Protein AF-A0A0N7KWC9-F1 (afdb_monomer_lite)

Secondary structure (DSSP, 8-state):
-EEETTT--EEE-EETTEE--PPTT-EE-SS-EE--STT----HHHHHHHHHTT--SS-TT--STTHHHHHHHHHHHHHTTS---EE--S-EEE--TTT-----HHHHHHHHHHHHHHHHHH-SSHHHHHHHHHHHHHHHHHTT-HHHHHHHHHHHHH-S-TT-

Foldseek 3Di:
DEAEPPPRDQDDFAWQNHHDPDDAFDKDKQTQTADAPVPDDDDVVLVVLCVVVVHDQFDQLADDPLRRVRNSLVVVVSVVPDTDIDGHHDYDHDNDPVVDPDDDPVNVLNVLLNQLLCLQPVAPDPVSSVVSLVVSLVVCVVVVVVVVNVVSVVSNVVNGDPVD

Sequence (164 aa):
MIYEVSDGQRYYPVVDGGVYKGCDGSVISQNNILSIGSGLVIYKSLISKFNKLNLSLFDERFALYGVDFSFFRRIEMVKRKYSIKIQNVSFIEHSLSRVNTHYSIYRYRERLYDAVLTTRFYSKNKTSSFFNLARIMIKELIKFKVRNIFLIVKVYVIGKHPRC

Radius of gyration: 17.07 Å; chains: 1; bounding box: 34×42×41 Å

pLDDT: mean 91.66, std 5.35, range [65.75, 97.69]

Organism: NCBI:txid1497816

Structure (mmCIF, N/CA/C/O backbone):
data_AF-A0A0N7KWC9-F1
#
_entry.id   AF-A0A0N7KWC9-F1
#
loop_
_atom_site.group_PDB
_atom_site.id
_atom_site.type_symbol
_atom_site.label_atom_id
_atom_site.label_alt_id
_atom_site.label_comp_id
_atom_site.label_asym_id
_atom_site.label_entity_id
_atom_site.label_seq_id
_atom_site.pdbx_PDB_ins_code
_atom_site.Cartn_x
_atom_site.Cartn_y
_atom_site.Cartn_z
_atom_site.occupancy
_atom_site.B_iso_or_equiv
_atom_site.auth_seq_id
_atom_site.auth_comp_id
_atom_site.auth_asym_id
_atom_site.auth_atom_id
_atom_site.pdbx_PDB_model_num
ATOM 1 N N . MET A 1 1 ? 5.305 7.636 -14.172 1.00 90.06 1 MET A N 1
ATOM 2 C CA . MET A 1 1 ? 5.400 8.578 -13.019 1.00 90.06 1 MET A CA 1
ATOM 3 C C . MET A 1 1 ? 4.044 9.191 -12.718 1.00 90.06 1 MET A C 1
ATOM 5 O O . MET A 1 1 ? 3.217 9.242 -13.616 1.00 90.06 1 MET A O 1
ATOM 9 N N . ILE A 1 2 ? 3.797 9.633 -11.481 1.00 92.50 2 ILE A N 1
ATOM 10 C CA . ILE A 1 2 ? 2.505 10.230 -11.102 1.00 92.50 2 ILE A CA 1
ATOM 11 C C . ILE A 1 2 ? 2.734 11.534 -10.350 1.00 92.50 2 ILE A C 1
ATOM 13 O O . ILE A 1 2 ? 3.416 11.549 -9.317 1.00 92.50 2 ILE A O 1
ATOM 17 N N . TYR A 1 3 ? 2.145 12.589 -10.899 1.00 92.38 3 TYR A N 1
ATOM 18 C CA . TYR A 1 3 ? 2.187 13.951 -10.394 1.00 92.38 3 TYR A CA 1
ATOM 19 C C . TYR A 1 3 ? 0.824 14.331 -9.824 1.00 92.38 3 TYR A C 1
ATOM 21 O O . TYR A 1 3 ? -0.209 13.967 -10.385 1.00 92.38 3 TYR A O 1
ATOM 29 N N . GLU A 1 4 ? 0.826 15.025 -8.693 1.00 92.06 4 GLU A N 1
ATOM 30 C CA . GLU A 1 4 ? -0.390 15.600 -8.132 1.00 92.06 4 GLU A CA 1
ATOM 31 C C . GLU A 1 4 ? -0.770 16.867 -8.900 1.00 92.06 4 GLU A C 1
ATOM 33 O O . GLU A 1 4 ? 0.068 17.733 -9.141 1.00 92.06 4 GLU A O 1
ATOM 38 N N . VAL A 1 5 ? -2.050 16.991 -9.249 1.00 89.75 5 VAL A N 1
ATOM 39 C CA . VAL A 1 5 ? -2.555 18.138 -10.021 1.00 89.75 5 VAL A CA 1
ATOM 40 C C . VAL A 1 5 ? -2.472 19.435 -9.212 1.00 89.75 5 VAL A C 1
ATOM 42 O O . VAL A 1 5 ? -2.180 20.487 -9.768 1.00 89.75 5 VAL A O 1
ATOM 45 N N . SER A 1 6 ? -2.729 19.384 -7.901 1.00 88.75 6 SER A N 1
ATOM 46 C CA . SER A 1 6 ? -2.824 20.597 -7.079 1.00 88.75 6 SER A CA 1
ATOM 47 C C . SER A 1 6 ? -1.491 21.292 -6.802 1.00 88.75 6 SER A C 1
ATOM 49 O O . SER A 1 6 ? -1.481 22.503 -6.611 1.00 88.75 6 SER A O 1
ATOM 51 N N . ASP A 1 7 ? -0.390 20.542 -6.702 1.00 90.25 7 ASP A N 1
ATOM 52 C CA . ASP A 1 7 ? 0.927 21.083 -6.334 1.00 90.25 7 ASP A CA 1
ATOM 53 C C . ASP A 1 7 ? 2.020 20.816 -7.386 1.00 90.25 7 ASP A C 1
ATOM 55 O O . ASP A 1 7 ? 3.145 21.291 -7.229 1.00 90.25 7 ASP A O 1
ATOM 59 N N . GLY A 1 8 ? 1.711 20.067 -8.452 1.00 89.00 8 GLY A N 1
ATOM 60 C CA . GLY A 1 8 ? 2.657 19.705 -9.507 1.00 89.00 8 GLY A CA 1
ATOM 61 C C . GLY A 1 8 ? 3.798 18.798 -9.038 1.00 89.00 8 GLY A C 1
ATOM 62 O O . GLY A 1 8 ? 4.770 18.605 -9.770 1.00 89.00 8 GLY A O 1
ATOM 63 N N . GLN A 1 9 ? 3.733 18.243 -7.823 1.00 91.81 9 GLN A N 1
ATOM 64 C CA . GLN A 1 9 ? 4.804 17.426 -7.264 1.00 91.81 9 GLN A CA 1
ATOM 65 C C . GLN A 1 9 ? 4.642 15.954 -7.631 1.00 91.81 9 GLN A C 1
ATOM 67 O O . GLN A 1 9 ? 3.543 15.408 -7.731 1.00 91.81 9 GLN A O 1
ATOM 72 N N . ARG A 1 10 ? 5.777 15.268 -7.796 1.00 91.81 10 ARG A N 1
ATOM 73 C CA . ARG A 1 10 ? 5.811 13.819 -8.006 1.00 91.81 10 ARG A CA 1
ATOM 74 C C . ARG A 1 10 ? 5.582 13.103 -6.677 1.00 91.81 10 ARG A C 1
ATOM 76 O O . ARG A 1 10 ? 6.351 13.288 -5.739 1.00 91.81 10 ARG A O 1
ATOM 83 N N . TYR A 1 11 ? 4.606 12.199 -6.638 1.00 93.19 11 TYR A N 1
ATOM 84 C CA . TYR A 1 11 ? 4.347 11.349 -5.467 1.00 93.19 11 TYR A CA 1
ATOM 85 C C . TYR A 1 11 ? 4.683 9.875 -5.706 1.00 93.19 11 TYR A C 1
ATOM 87 O O . TYR A 1 11 ? 4.989 9.163 -4.749 1.00 93.19 11 TYR A O 1
ATOM 95 N N . TYR A 1 12 ? 4.654 9.408 -6.960 1.00 93.50 12 TYR A N 1
ATOM 96 C CA . TYR A 1 12 ? 4.946 8.014 -7.303 1.00 93.50 12 TYR A CA 1
ATOM 97 C C . TYR A 1 12 ? 5.818 7.874 -8.567 1.00 93.50 12 TYR A C 1
ATOM 99 O O . TYR A 1 12 ? 5.765 8.728 -9.462 1.00 93.50 12 TYR A O 1
ATOM 107 N N . PRO A 1 13 ? 6.586 6.772 -8.690 1.00 93.69 13 PRO A N 1
ATOM 108 C CA . PRO A 1 13 ? 6.677 5.662 -7.733 1.00 93.69 13 PRO A CA 1
ATOM 109 C C . PRO A 1 13 ? 7.481 6.020 -6.475 1.00 93.69 13 PRO A C 1
ATOM 111 O O . PRO A 1 13 ? 8.382 6.854 -6.511 1.00 93.69 13 PRO A O 1
ATOM 114 N N . VAL A 1 14 ? 7.148 5.372 -5.361 1.00 94.06 14 VAL A N 1
ATOM 115 C CA . VAL A 1 14 ? 7.943 5.372 -4.130 1.00 94.06 14 VAL A CA 1
ATOM 116 C C . VAL A 1 14 ? 8.837 4.142 -4.161 1.00 94.06 14 VAL A C 1
ATOM 118 O O . VAL A 1 14 ? 8.353 3.029 -4.359 1.00 94.06 14 VAL A O 1
ATOM 121 N N 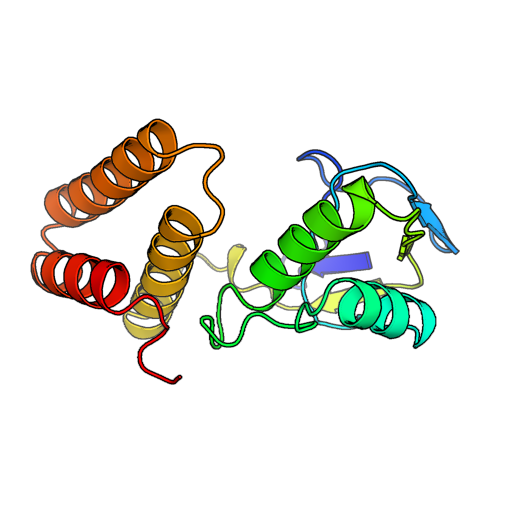. VAL A 1 15 ? 10.133 4.348 -3.969 1.00 93.44 15 VAL A N 1
ATOM 122 C CA . VAL A 1 15 ? 11.170 3.320 -3.995 1.00 93.44 15 VAL A CA 1
ATOM 123 C C . VAL A 1 15 ? 11.904 3.356 -2.659 1.00 93.44 15 VAL A C 1
ATOM 125 O O . VAL A 1 15 ? 12.402 4.404 -2.257 1.00 93.44 15 VAL A O 1
ATOM 128 N N . ASP A 1 16 ? 11.889 2.235 -1.936 1.00 91.12 16 ASP A N 1
ATOM 129 C CA . ASP A 1 16 ? 12.480 2.080 -0.594 1.00 91.12 16 ASP A CA 1
ATOM 130 C C . ASP A 1 16 ? 12.102 3.199 0.399 1.00 91.12 16 ASP A C 1
ATOM 132 O O . ASP A 1 16 ? 12.881 3.618 1.250 1.00 91.12 16 ASP A O 1
ATOM 136 N N . GLY A 1 17 ? 10.857 3.678 0.303 1.00 89.38 17 GLY A N 1
ATOM 137 C CA . GLY A 1 17 ? 10.282 4.679 1.207 1.00 89.38 17 GLY A CA 1
ATOM 138 C C . GLY A 1 17 ? 10.433 6.136 0.759 1.00 89.38 17 GLY A C 1
ATOM 139 O O . GLY A 1 17 ? 9.780 6.996 1.348 1.00 89.38 17 GLY A O 1
ATOM 140 N N . GLY A 1 18 ? 11.207 6.421 -0.294 1.00 93.19 18 GLY A N 1
ATOM 141 C CA . GLY A 1 18 ? 11.353 7.760 -0.878 1.00 93.19 18 GLY A CA 1
ATOM 142 C C . GLY A 1 18 ? 10.719 7.886 -2.265 1.00 93.19 18 GLY A C 1
ATOM 143 O O . GLY A 1 18 ? 10.607 6.904 -2.992 1.00 93.19 18 GLY A O 1
ATOM 144 N N . VAL A 1 19 ? 10.307 9.094 -2.665 1.00 93.06 19 VAL A N 1
ATOM 145 C CA . VAL A 1 19 ? 9.853 9.342 -4.047 1.00 93.06 19 VAL A CA 1
ATOM 146 C C . VAL A 1 19 ? 11.020 9.111 -5.008 1.00 93.06 19 VAL A C 1
ATOM 148 O O . VAL A 1 19 ? 12.107 9.664 -4.831 1.00 93.06 19 VAL A O 1
ATOM 151 N N . TYR A 1 20 ? 10.796 8.296 -6.037 1.00 91.88 20 TYR A N 1
ATOM 152 C CA . TYR A 1 20 ? 11.818 7.946 -7.013 1.00 91.88 20 TYR A CA 1
ATOM 153 C C . TYR A 1 20 ? 12.211 9.142 -7.885 1.00 91.88 20 TYR A C 1
ATOM 155 O O . TYR A 1 20 ? 11.371 9.771 -8.537 1.00 91.88 20 TYR A O 1
ATOM 163 N N . LYS A 1 21 ? 13.517 9.417 -7.937 1.00 89.56 21 LYS A N 1
ATOM 164 C CA . LYS A 1 21 ? 14.107 10.548 -8.670 1.00 89.56 21 LYS A CA 1
ATOM 165 C C . LYS A 1 21 ? 14.667 10.183 -10.050 1.00 89.56 21 LYS A C 1
ATOM 167 O O . LYS A 1 21 ? 15.252 11.040 -10.698 1.00 89.56 21 LYS A O 1
ATOM 172 N N . GLY A 1 22 ? 14.510 8.939 -10.504 1.00 86.44 22 GLY A N 1
ATOM 173 C CA . GLY A 1 22 ? 14.979 8.544 -11.833 1.00 86.44 22 GLY A CA 1
ATOM 174 C C . GLY A 1 22 ? 14.162 9.157 -12.974 1.00 86.44 22 GLY A C 1
ATOM 175 O O . GLY A 1 22 ? 13.090 9.743 -12.764 1.00 86.44 22 GLY A O 1
ATOM 176 N N . CYS A 1 23 ? 14.698 8.993 -14.182 1.00 85.88 23 CYS A N 1
ATOM 177 C CA . CYS A 1 23 ? 14.150 9.524 -15.428 1.00 85.88 23 CYS A CA 1
ATOM 178 C C . CYS A 1 23 ? 13.151 8.565 -16.085 1.00 85.88 23 CYS A C 1
ATOM 180 O O . CYS A 1 23 ? 12.987 7.413 -15.668 1.00 85.88 23 CYS A O 1
ATOM 182 N N . ASP A 1 24 ? 12.496 9.054 -17.132 1.00 88.44 24 ASP A N 1
ATOM 183 C CA . ASP A 1 24 ? 11.668 8.234 -18.005 1.00 88.44 24 ASP A CA 1
ATOM 184 C C . ASP A 1 24 ? 12.469 7.084 -18.648 1.00 88.44 24 ASP A C 1
ATOM 186 O O . ASP A 1 24 ? 13.673 7.197 -18.878 1.00 88.44 24 ASP A O 1
ATOM 190 N N . GLY A 1 25 ? 11.816 5.947 -18.871 1.00 88.94 25 GLY A N 1
ATOM 191 C CA . GLY A 1 25 ? 12.412 4.725 -19.416 1.00 88.94 25 GLY A CA 1
ATOM 192 C C . GLY A 1 25 ? 13.276 3.920 -18.437 1.00 88.94 25 GLY A C 1
ATOM 193 O O . GLY A 1 25 ? 13.678 2.801 -18.768 1.00 88.94 25 GLY A O 1
ATOM 194 N N . SER A 1 26 ? 13.536 4.435 -17.231 1.00 90.69 26 SER A N 1
ATOM 195 C CA . SER A 1 26 ? 14.376 3.769 -16.227 1.00 90.69 26 SER A CA 1
ATOM 196 C C . SER A 1 26 ? 13.800 2.429 -15.759 1.00 90.69 26 SER A C 1
ATOM 198 O O . SER A 1 26 ? 12.589 2.257 -15.589 1.00 90.69 26 SER A O 1
ATOM 200 N N . VAL A 1 27 ? 14.693 1.463 -15.523 1.00 92.06 27 VAL A N 1
ATOM 201 C CA . VAL A 1 27 ? 14.350 0.121 -15.035 1.00 92.06 27 VAL A CA 1
ATOM 202 C C . VAL A 1 27 ? 14.757 -0.020 -13.573 1.00 92.06 27 VAL A C 1
ATOM 204 O O . VAL A 1 27 ? 15.909 0.193 -13.209 1.00 92.06 27 VAL A O 1
ATOM 207 N N . ILE A 1 28 ? 13.815 -0.458 -12.743 1.00 89.12 28 ILE A N 1
ATOM 208 C CA . ILE A 1 28 ? 13.983 -0.701 -11.312 1.00 89.12 28 ILE A CA 1
ATOM 209 C C . ILE A 1 28 ? 13.793 -2.205 -11.077 1.00 89.12 28 ILE A C 1
ATOM 211 O O . ILE A 1 28 ? 12.758 -2.764 -11.446 1.00 89.12 28 ILE A O 1
ATOM 215 N N . SER A 1 29 ? 14.793 -2.894 -10.517 1.00 79.25 29 SER A N 1
ATOM 216 C CA . SER A 1 29 ? 14.821 -4.372 -10.526 1.00 79.25 29 SER A CA 1
ATOM 217 C C . SER A 1 29 ? 15.012 -5.067 -9.172 1.00 79.25 29 SER A C 1
ATOM 219 O O . SER A 1 29 ? 14.878 -6.289 -9.118 1.00 79.25 29 SER A O 1
ATOM 221 N N . GLN A 1 30 ? 15.257 -4.339 -8.074 1.00 75.75 30 GLN A N 1
ATOM 222 C CA . GLN A 1 30 ? 15.517 -4.957 -6.755 1.00 75.75 30 GLN A CA 1
ATOM 223 C C . GLN A 1 30 ? 14.965 -4.191 -5.544 1.00 75.75 30 GLN A C 1
ATOM 225 O O . GLN A 1 30 ? 14.982 -4.705 -4.432 1.00 75.75 30 GLN A O 1
ATOM 230 N N . ASN A 1 31 ? 14.443 -2.987 -5.745 1.00 84.06 31 ASN A N 1
ATOM 231 C CA . ASN A 1 31 ? 13.955 -2.141 -4.660 1.00 84.06 31 ASN A CA 1
ATOM 232 C C . ASN A 1 31 ? 12.499 -2.454 -4.303 1.00 84.06 31 ASN A C 1
ATOM 234 O O . ASN A 1 31 ? 11.757 -2.948 -5.159 1.00 84.06 31 ASN A O 1
ATOM 238 N N . ASN A 1 32 ? 12.063 -2.099 -3.091 1.00 90.06 32 ASN A N 1
ATOM 239 C CA . ASN A 1 32 ? 10.642 -2.109 -2.756 1.00 90.06 32 ASN A CA 1
ATOM 240 C C . ASN A 1 32 ? 9.960 -0.969 -3.498 1.00 90.06 32 ASN A C 1
ATOM 242 O O . ASN A 1 32 ? 10.308 0.193 -3.284 1.00 90.06 32 ASN A O 1
ATOM 246 N N . ILE A 1 33 ? 8.990 -1.287 -4.352 1.00 92.81 33 ILE A N 1
ATOM 247 C CA . ILE A 1 33 ? 8.295 -0.274 -5.152 1.00 92.81 33 ILE A CA 1
ATOM 248 C C . ILE A 1 33 ? 6.841 -0.201 -4.738 1.00 92.81 33 ILE A C 1
ATOM 250 O O . ILE A 1 33 ? 6.178 -1.218 -4.557 1.00 92.81 33 ILE A O 1
ATOM 254 N N . LEU A 1 34 ? 6.340 1.021 -4.649 1.00 93.38 34 LEU A N 1
ATOM 255 C CA . LEU A 1 34 ? 4.942 1.312 -4.431 1.00 93.38 34 LEU A CA 1
ATOM 256 C C . LEU A 1 34 ? 4.485 2.401 -5.402 1.00 93.38 34 LEU A C 1
ATOM 258 O O . LEU A 1 34 ? 5.152 3.419 -5.573 1.00 93.38 34 LEU A O 1
ATOM 262 N N . SER A 1 35 ? 3.332 2.193 -6.021 1.00 93.19 35 SER A N 1
ATOM 263 C CA . SER A 1 35 ? 2.645 3.164 -6.872 1.00 93.19 35 SER A CA 1
ATOM 264 C C . SER A 1 35 ? 1.131 2.997 -6.706 1.00 93.19 35 SER A C 1
ATOM 266 O O . SER A 1 35 ? 0.686 2.180 -5.896 1.00 93.19 35 SER A O 1
ATOM 268 N N . ILE A 1 36 ? 0.342 3.742 -7.476 1.00 91.81 36 ILE A N 1
ATOM 269 C CA . ILE A 1 36 ? -1.091 3.470 -7.659 1.00 91.81 36 ILE A CA 1
ATOM 270 C C . ILE A 1 36 ? -1.341 2.781 -9.007 1.00 91.81 36 ILE A C 1
ATOM 272 O O . ILE A 1 36 ? -0.457 2.759 -9.867 1.00 91.81 36 ILE A O 1
ATOM 276 N N . GLY A 1 37 ? -2.527 2.195 -9.175 1.00 88.69 37 GLY A N 1
ATOM 277 C CA . GLY A 1 37 ? -2.908 1.433 -10.368 1.00 88.69 37 GLY A CA 1
ATOM 278 C C . GLY A 1 37 ? -3.101 2.288 -11.624 1.00 88.69 37 GLY A C 1
ATOM 279 O O . GLY A 1 37 ? -3.095 1.760 -12.735 1.00 88.69 37 GLY A O 1
ATOM 280 N N . SER A 1 38 ? -3.240 3.607 -11.474 1.00 88.56 38 SER A N 1
ATOM 281 C CA . SER A 1 38 ? -3.413 4.537 -12.592 1.00 88.56 38 SER A CA 1
ATOM 282 C C . SER A 1 38 ? -2.193 4.524 -13.521 1.00 88.56 38 SER A C 1
ATOM 284 O O . SER A 1 38 ? -1.072 4.800 -13.095 1.00 88.56 38 SER A O 1
ATOM 286 N N . GLY A 1 39 ? -2.419 4.206 -14.799 1.00 88.69 39 GLY A N 1
ATOM 287 C CA . GLY A 1 39 ? -1.361 4.125 -15.814 1.00 88.69 39 GLY A CA 1
ATOM 288 C C . GLY A 1 39 ? -0.442 2.902 -15.686 1.00 88.69 39 GLY A C 1
ATOM 289 O O . GLY A 1 39 ? 0.610 2.860 -16.321 1.00 88.69 39 GLY A O 1
ATOM 290 N N . LEU A 1 40 ? -0.802 1.908 -14.867 1.00 92.75 40 LEU A N 1
ATOM 291 C CA . LEU A 1 40 ? -0.013 0.691 -14.709 1.00 92.75 40 LEU A CA 1
ATOM 292 C C . LEU A 1 40 ? -0.238 -0.272 -15.884 1.00 92.75 40 LEU A C 1
ATOM 294 O O . LEU A 1 40 ? -1.353 -0.727 -16.127 1.00 92.75 40 LEU A O 1
ATOM 298 N N . VAL A 1 41 ? 0.848 -0.663 -16.550 1.00 94.12 41 VAL A N 1
ATOM 299 C CA . VAL A 1 41 ? 0.840 -1.723 -17.568 1.00 94.12 41 VAL A CA 1
ATOM 300 C C . VAL A 1 41 ? 1.409 -3.009 -16.972 1.00 94.12 41 VAL A C 1
ATOM 302 O O . VAL A 1 41 ? 2.537 -3.034 -16.475 1.00 94.12 41 VAL A O 1
ATOM 305 N N . ILE A 1 42 ? 0.635 -4.095 -17.030 1.00 95.31 42 ILE A N 1
ATOM 306 C CA . ILE A 1 42 ? 1.023 -5.401 -16.487 1.00 95.31 42 ILE A CA 1
ATOM 307 C C . ILE A 1 42 ? 1.330 -6.366 -17.628 1.00 95.31 42 ILE A C 1
ATOM 309 O O . ILE A 1 42 ? 0.451 -6.792 -18.372 1.00 95.31 42 ILE A O 1
ATOM 313 N N . TYR A 1 43 ? 2.594 -6.764 -17.732 1.00 95.81 43 TYR A N 1
ATOM 314 C CA . TYR A 1 43 ? 3.031 -7.735 -18.728 1.00 95.81 43 TYR A CA 1
ATOM 315 C C . TYR A 1 43 ? 2.598 -9.159 -18.352 1.00 95.81 43 TYR A C 1
ATOM 317 O O . TYR A 1 43 ? 2.688 -9.569 -17.191 1.00 95.81 43 TYR A O 1
ATOM 325 N N . LYS A 1 44 ? 2.246 -9.973 -19.359 1.00 96.56 44 LYS A N 1
ATOM 326 C CA . LYS A 1 44 ? 1.911 -11.406 -19.199 1.00 96.56 44 LYS A CA 1
ATOM 327 C C . LYS A 1 44 ? 3.006 -12.198 -18.472 1.00 96.56 44 LYS A C 1
ATOM 329 O O . LYS A 1 44 ? 2.716 -13.149 -17.746 1.00 96.56 44 LYS A O 1
ATOM 334 N N . SER A 1 45 ? 4.265 -11.782 -18.615 1.00 96.19 45 SER A N 1
ATOM 335 C CA . SER A 1 45 ? 5.399 -12.374 -17.902 1.00 96.19 45 SER A CA 1
ATOM 336 C C . SER A 1 45 ? 5.264 -12.256 -16.379 1.00 96.19 45 SER A C 1
ATOM 338 O O . SER A 1 45 ? 5.599 -13.208 -15.675 1.00 96.19 45 SER A O 1
ATOM 340 N N . LEU A 1 46 ? 4.724 -11.150 -15.855 1.00 96.69 46 LEU A N 1
ATOM 341 C CA . LEU A 1 46 ? 4.454 -10.998 -14.425 1.00 96.69 46 LEU A CA 1
ATOM 342 C C . LEU A 1 46 ? 3.330 -11.938 -13.983 1.00 96.69 46 LEU A C 1
ATOM 344 O O . LEU A 1 46 ? 3.507 -12.678 -13.019 1.00 96.69 46 LEU A O 1
ATOM 348 N N . ILE A 1 47 ? 2.229 -11.981 -14.737 1.00 97.25 47 ILE A N 1
ATOM 349 C CA . ILE A 1 47 ? 1.080 -12.861 -14.462 1.00 97.25 47 ILE A CA 1
ATOM 350 C C . ILE A 1 47 ? 1.530 -14.326 -14.384 1.00 97.25 47 ILE A C 1
ATOM 352 O O . ILE A 1 47 ? 1.187 -15.041 -13.448 1.00 97.25 47 ILE A O 1
ATOM 356 N N . SER A 1 48 ? 2.391 -14.761 -15.308 1.00 97.44 48 SER A N 1
ATOM 357 C CA . SER A 1 48 ? 2.921 -16.129 -15.298 1.00 97.44 48 SER A CA 1
ATOM 358 C C . SER A 1 48 ? 3.702 -16.472 -14.019 1.00 97.44 48 SER A C 1
ATOM 360 O O . SER A 1 48 ? 3.621 -17.600 -13.540 1.00 97.44 48 SER A O 1
ATOM 362 N N . LYS A 1 49 ? 4.429 -15.510 -13.429 1.00 97.38 49 LYS A N 1
ATOM 363 C CA . LYS A 1 49 ? 5.180 -15.705 -12.175 1.00 97.38 49 LYS A CA 1
ATOM 364 C C . LYS A 1 49 ? 4.249 -15.817 -10.971 1.00 97.38 49 LYS A C 1
ATOM 366 O O . LYS A 1 49 ? 4.512 -16.622 -10.086 1.00 97.38 49 LYS A O 1
ATOM 371 N N . PHE A 1 50 ? 3.163 -15.047 -10.960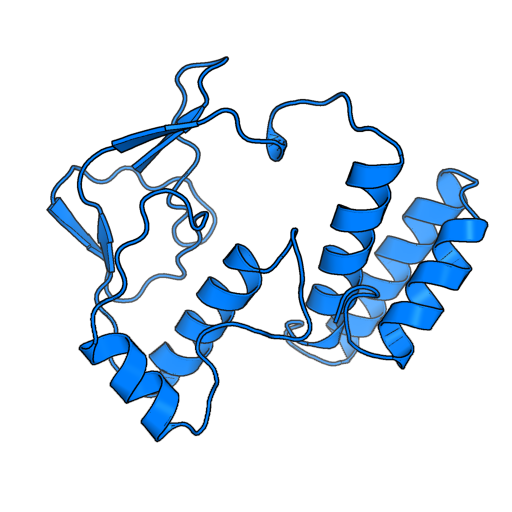 1.00 97.69 50 PHE A N 1
ATOM 372 C CA . PHE A 1 50 ? 2.104 -15.162 -9.958 1.00 97.69 50 PHE A CA 1
ATOM 373 C C . PHE A 1 50 ? 1.426 -16.537 -10.018 1.00 97.69 50 PHE A C 1
ATOM 375 O O . PHE A 1 50 ? 1.360 -17.231 -9.003 1.00 97.69 50 PHE A O 1
ATOM 382 N N . ASN A 1 51 ? 1.048 -16.987 -11.219 1.00 96.62 51 ASN A N 1
ATOM 383 C CA . ASN A 1 51 ? 0.420 -18.295 -11.423 1.00 96.62 51 ASN A CA 1
ATOM 384 C C . ASN A 1 51 ? 1.327 -19.454 -10.984 1.00 96.62 51 ASN A C 1
ATOM 386 O O . ASN A 1 51 ? 0.858 -20.378 -10.331 1.00 96.62 51 ASN A O 1
ATOM 390 N N . LYS A 1 52 ? 2.640 -19.382 -11.250 1.00 97.19 52 LYS A N 1
ATOM 391 C CA . LYS A 1 52 ? 3.617 -20.383 -10.771 1.00 97.19 52 LYS A CA 1
ATOM 392 C C . LYS A 1 52 ? 3.690 -20.495 -9.243 1.00 97.19 52 LYS A C 1
ATOM 394 O O . LYS A 1 52 ? 4.167 -21.504 -8.735 1.00 97.19 52 LYS A O 1
ATOM 399 N N . LEU A 1 53 ? 3.252 -19.470 -8.514 1.00 96.19 53 LEU A N 1
ATOM 400 C CA . LEU A 1 53 ? 3.177 -19.471 -7.051 1.00 96.19 53 LEU A CA 1
ATOM 401 C C . LEU A 1 53 ? 1.768 -19.746 -6.523 1.00 96.19 53 LEU A C 1
ATOM 403 O O . LEU A 1 53 ? 1.565 -19.636 -5.317 1.00 96.19 53 LEU A O 1
ATOM 407 N N . ASN A 1 54 ? 0.809 -20.082 -7.395 1.00 95.44 54 ASN A N 1
ATOM 408 C CA . ASN A 1 54 ? -0.614 -20.180 -7.063 1.00 95.44 54 ASN A CA 1
ATOM 409 C C . ASN A 1 54 ? -1.134 -18.915 -6.351 1.00 95.44 54 ASN A C 1
ATOM 411 O O . ASN A 1 54 ? -1.945 -18.987 -5.429 1.00 95.44 54 ASN A O 1
ATOM 415 N N . LEU A 1 55 ? -0.630 -17.743 -6.753 1.00 95.06 55 LEU A N 1
ATOM 416 C CA . LEU A 1 55 ? -1.038 -16.451 -6.211 1.00 95.06 55 LEU A CA 1
ATOM 417 C C . LEU A 1 55 ? -1.892 -15.704 -7.229 1.00 95.06 55 LEU A C 1
ATOM 419 O O . LEU A 1 55 ? -1.485 -15.518 -8.373 1.00 95.06 55 LEU A O 1
ATOM 423 N N . SER A 1 56 ? -3.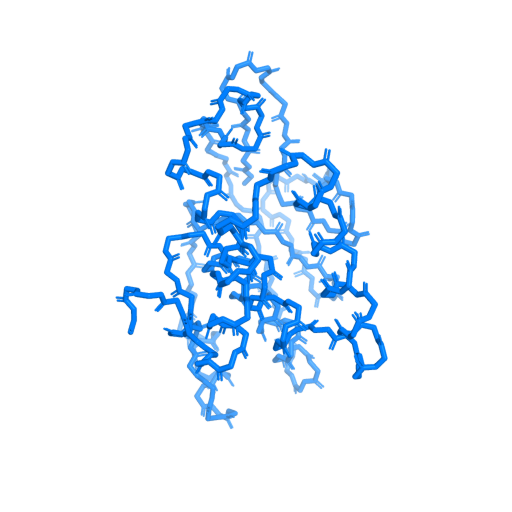036 -15.189 -6.783 1.00 95.44 56 SER A N 1
ATOM 424 C CA . SER A 1 56 ? -3.792 -14.195 -7.542 1.00 95.44 56 SER A CA 1
ATOM 425 C C . SER A 1 56 ? -2.990 -12.894 -7.677 1.00 95.44 56 SER A C 1
ATOM 427 O O . SER A 1 56 ? -2.266 -12.494 -6.753 1.00 95.44 56 SER A O 1
ATOM 429 N N . LEU A 1 57 ? -3.133 -12.224 -8.824 1.00 94.44 57 LEU A N 1
ATOM 430 C CA . LEU A 1 57 ? -2.472 -10.947 -9.103 1.00 94.44 57 LEU A CA 1
ATOM 431 C C . LEU A 1 57 ? -2.915 -9.876 -8.095 1.00 94.44 57 LEU A C 1
ATOM 433 O O . LEU A 1 57 ? -2.087 -9.295 -7.394 1.00 94.44 57 LEU A O 1
ATOM 437 N N . PHE A 1 58 ? -4.230 -9.682 -7.981 1.00 96.12 58 PHE A N 1
ATOM 438 C CA . PHE A 1 58 ? -4.847 -8.796 -7.002 1.00 96.12 58 PHE A CA 1
ATOM 439 C C . PHE A 1 58 ? -5.306 -9.563 -5.765 1.00 96.12 58 PHE A C 1
ATOM 441 O O . PHE A 1 58 ? -5.618 -10.756 -5.809 1.00 96.12 58 PHE A O 1
ATOM 448 N N . ASP A 1 59 ? -5.324 -8.863 -4.637 1.00 96.00 59 ASP A N 1
ATOM 449 C CA . ASP A 1 59 ? -5.823 -9.396 -3.383 1.00 96.00 59 ASP A CA 1
ATOM 450 C C . ASP A 1 59 ? -7.328 -9.161 -3.252 1.00 96.00 59 ASP A C 1
ATOM 452 O O . ASP A 1 59 ? -7.754 -8.076 -2.870 1.00 96.00 59 ASP A O 1
ATOM 456 N N . GLU A 1 60 ? -8.131 -10.189 -3.518 1.00 95.25 60 GLU A N 1
ATOM 457 C CA . GLU A 1 60 ? -9.602 -10.117 -3.484 1.00 95.25 60 GLU A CA 1
ATOM 458 C C . GLU A 1 60 ? -10.172 -9.809 -2.092 1.00 95.25 60 GLU A C 1
ATOM 460 O O . GLU A 1 60 ? -11.346 -9.485 -1.942 1.00 95.25 60 GLU A O 1
ATOM 465 N N . ARG A 1 61 ? -9.336 -9.847 -1.048 1.00 96.31 61 ARG A N 1
ATOM 466 C CA . ARG A 1 61 ? -9.716 -9.396 0.296 1.00 96.31 61 ARG A CA 1
ATOM 467 C C . ARG A 1 61 ? -9.861 -7.876 0.380 1.00 96.31 61 ARG A C 1
ATOM 469 O O . ARG A 1 61 ? -10.471 -7.403 1.334 1.00 96.31 61 ARG A O 1
ATOM 476 N N . PHE A 1 62 ? -9.290 -7.123 -0.559 1.00 96.31 62 PHE A N 1
ATOM 477 C CA . PHE A 1 62 ? -9.332 -5.662 -0.611 1.00 96.31 62 PHE A CA 1
ATOM 478 C C . PHE A 1 62 ? -10.315 -5.199 -1.689 1.00 96.31 62 PHE A C 1
ATOM 480 O O . PHE A 1 62 ? -10.445 -5.826 -2.735 1.00 96.31 62 PHE A O 1
ATOM 487 N N . ALA A 1 63 ? -10.965 -4.062 -1.453 1.00 94.31 63 ALA A N 1
ATOM 488 C CA . ALA A 1 63 ? -11.765 -3.361 -2.450 1.00 94.31 63 ALA A CA 1
ATOM 489 C C . ALA A 1 63 ? -11.534 -1.861 -2.314 1.00 94.31 63 ALA A C 1
ATOM 491 O O . ALA A 1 63 ? -11.299 -1.374 -1.210 1.00 94.31 63 ALA A O 1
ATOM 492 N N . LEU A 1 64 ? -11.650 -1.139 -3.432 1.00 89.88 64 LEU A N 1
ATOM 493 C CA . LEU A 1 64 ? -11.385 0.296 -3.522 1.00 89.88 64 LEU A CA 1
ATOM 494 C C . LEU A 1 64 ? -9.979 0.663 -3.022 1.00 89.88 64 LEU A C 1
ATOM 496 O O . LEU A 1 64 ? -9.022 0.652 -3.790 1.00 89.88 64 LEU A O 1
ATOM 500 N N . TYR A 1 65 ? -9.844 0.972 -1.732 1.00 90.00 65 TYR A N 1
ATOM 501 C CA . TYR A 1 65 ? -8.579 1.329 -1.109 1.00 90.00 65 TYR A CA 1
ATOM 502 C C . TYR A 1 65 ? -7.772 0.081 -0.739 1.00 90.00 65 TYR A C 1
ATOM 504 O O . TYR A 1 65 ? -8.302 -0.973 -0.395 1.00 90.00 65 TYR A O 1
ATOM 512 N N . GLY A 1 66 ? -6.449 0.208 -0.814 1.00 91.56 66 GLY A N 1
ATOM 513 C CA . GLY A 1 66 ? -5.523 -0.877 -0.494 1.00 91.56 66 GLY A CA 1
ATOM 514 C C . GLY A 1 66 ? -5.341 -1.916 -1.604 1.00 91.56 66 GLY A C 1
ATOM 515 O O . GLY A 1 66 ? -4.383 -2.679 -1.525 1.00 91.56 66 GLY A O 1
ATOM 516 N N . VAL A 1 67 ? -6.159 -1.913 -2.668 1.00 95.25 67 VAL A N 1
ATOM 517 C CA . VAL A 1 67 ? -5.984 -2.808 -3.832 1.00 95.25 67 VAL A CA 1
ATOM 518 C C . VAL A 1 67 ? -4.593 -2.615 -4.440 1.00 95.25 67 VAL A C 1
ATOM 520 O O . VAL A 1 67 ? -3.802 -3.558 -4.459 1.00 95.25 67 VAL A O 1
ATOM 523 N N . ASP A 1 68 ? -4.238 -1.380 -4.798 1.00 94.44 68 ASP A N 1
ATOM 524 C CA . ASP A 1 68 ? -2.926 -1.049 -5.370 1.00 94.44 68 ASP A CA 1
ATOM 525 C C . ASP A 1 68 ? -1.772 -1.410 -4.422 1.00 94.44 68 ASP A C 1
ATOM 527 O O . ASP A 1 68 ? -0.809 -2.077 -4.798 1.00 94.44 68 ASP A O 1
ATOM 531 N N . PHE A 1 69 ? -1.882 -1.024 -3.148 1.00 93.12 69 PHE A N 1
ATOM 532 C CA . PHE A 1 69 ? -0.843 -1.281 -2.148 1.00 93.12 69 PHE A CA 1
ATOM 533 C C . PHE A 1 69 ? -0.646 -2.781 -1.900 1.00 93.12 69 PHE A C 1
ATOM 535 O O . PHE A 1 69 ? 0.489 -3.244 -1.768 1.00 93.12 69 PHE A O 1
ATOM 542 N N . SER A 1 70 ? -1.735 -3.550 -1.842 1.00 95.50 70 SER A N 1
ATOM 543 C CA . SER A 1 70 ? -1.687 -5.005 -1.691 1.00 95.50 70 SER A CA 1
ATOM 544 C C . SER A 1 70 ? -1.045 -5.670 -2.911 1.00 95.50 70 SER A C 1
ATOM 546 O O . SER A 1 70 ? -0.213 -6.561 -2.744 1.00 95.50 70 SER A O 1
ATOM 548 N N . PHE A 1 71 ? -1.332 -5.178 -4.120 1.00 96.50 71 PHE A N 1
ATOM 549 C CA . PHE A 1 71 ? -0.707 -5.639 -5.356 1.00 96.50 71 PHE A CA 1
ATOM 550 C C . PHE A 1 71 ? 0.818 -5.454 -5.329 1.00 96.50 71 PHE A C 1
ATOM 552 O O . PHE A 1 71 ? 1.560 -6.418 -5.531 1.00 96.50 71 PHE A O 1
ATOM 559 N N . PHE A 1 72 ? 1.311 -4.261 -4.981 1.00 95.38 72 PHE A N 1
ATOM 560 C CA . PHE A 1 72 ? 2.755 -4.016 -4.874 1.00 95.38 72 PHE A CA 1
ATOM 561 C C . PHE A 1 72 ? 3.419 -4.858 -3.776 1.00 95.38 72 PHE A C 1
ATOM 563 O O . PHE A 1 72 ? 4.504 -5.399 -3.977 1.00 95.38 72 PHE A O 1
ATOM 570 N N . ARG A 1 73 ? 2.755 -5.079 -2.637 1.00 94.44 73 ARG A N 1
ATOM 571 C CA . ARG A 1 73 ? 3.274 -5.994 -1.605 1.00 94.44 73 ARG A CA 1
ATOM 572 C C . ARG A 1 73 ? 3.330 -7.444 -2.068 1.00 94.44 73 ARG A C 1
ATOM 574 O O . ARG A 1 73 ? 4.267 -8.156 -1.716 1.00 94.44 73 ARG A O 1
ATOM 581 N N . ARG A 1 74 ? 2.359 -7.891 -2.866 1.00 95.38 74 ARG A N 1
ATOM 582 C CA . ARG A 1 74 ? 2.413 -9.215 -3.493 1.00 95.38 74 ARG A CA 1
ATOM 583 C C . ARG A 1 74 ? 3.568 -9.305 -4.481 1.00 95.38 74 ARG A C 1
ATOM 585 O O . ARG A 1 74 ? 4.270 -10.309 -4.456 1.00 95.38 74 ARG A O 1
ATOM 592 N N . ILE A 1 75 ? 3.845 -8.260 -5.265 1.00 95.44 75 ILE A N 1
ATOM 593 C CA . ILE A 1 75 ? 5.061 -8.201 -6.094 1.00 95.44 75 ILE A CA 1
ATOM 594 C C . ILE A 1 75 ? 6.314 -8.425 -5.238 1.00 95.44 75 ILE A C 1
ATOM 596 O O . ILE A 1 75 ? 7.149 -9.243 -5.617 1.00 95.44 75 ILE A O 1
ATOM 600 N N . GLU A 1 76 ? 6.432 -7.779 -4.074 1.00 92.88 76 GLU A N 1
ATOM 601 C CA . GLU A 1 76 ? 7.568 -8.002 -3.163 1.00 92.88 76 GLU A CA 1
ATOM 602 C C . GLU A 1 76 ? 7.659 -9.454 -2.664 1.00 92.88 76 GLU A C 1
ATOM 604 O O . GLU A 1 76 ? 8.752 -9.996 -2.506 1.00 92.88 76 GLU A O 1
ATOM 609 N N . MET A 1 77 ? 6.527 -10.138 -2.470 1.00 92.75 77 MET A N 1
ATOM 610 C CA . MET A 1 77 ? 6.525 -11.573 -2.162 1.00 92.75 77 MET A CA 1
ATOM 611 C C . MET A 1 77 ? 7.031 -12.411 -3.344 1.00 92.75 77 MET A C 1
ATOM 613 O O . MET A 1 77 ? 7.834 -13.322 -3.140 1.00 92.75 77 MET A O 1
ATOM 617 N N . VAL A 1 78 ? 6.602 -12.100 -4.572 1.00 95.00 78 VAL A N 1
ATOM 618 C CA . VAL A 1 78 ? 7.038 -12.806 -5.791 1.00 95.00 78 VAL A CA 1
ATOM 619 C C . VAL A 1 78 ? 8.526 -12.560 -6.074 1.00 95.00 78 VAL A C 1
ATOM 621 O O . VAL A 1 78 ? 9.229 -13.492 -6.475 1.00 95.00 78 VAL A O 1
ATOM 624 N N . LYS A 1 79 ? 9.039 -11.352 -5.792 1.00 93.69 79 LYS A N 1
ATOM 625 C CA . LYS A 1 79 ? 10.462 -10.987 -5.935 1.00 93.69 79 LYS A CA 1
ATOM 626 C C . LYS A 1 79 ? 11.409 -11.893 -5.150 1.00 93.69 79 LYS A C 1
ATOM 628 O O . LYS A 1 79 ? 12.542 -12.092 -5.571 1.00 93.69 79 LYS A O 1
ATOM 633 N N . ARG A 1 80 ? 10.939 -12.509 -4.058 1.00 91.88 80 ARG A N 1
ATOM 634 C CA . ARG A 1 80 ? 11.727 -13.476 -3.268 1.00 91.88 80 ARG A CA 1
ATOM 635 C C . ARG A 1 80 ? 12.086 -14.746 -4.041 1.00 91.88 80 ARG A C 1
ATOM 637 O O . ARG A 1 80 ? 12.998 -15.452 -3.633 1.00 91.88 80 ARG A O 1
ATOM 644 N N . LYS A 1 81 ? 11.349 -15.065 -5.110 1.00 94.38 81 LYS A N 1
ATOM 645 C CA . LYS A 1 81 ? 11.547 -16.276 -5.925 1.00 94.38 81 LYS A CA 1
ATOM 646 C C . LYS A 1 81 ? 11.888 -15.982 -7.383 1.00 94.38 81 LYS A C 1
ATOM 648 O O . LYS A 1 81 ? 12.481 -16.828 -8.043 1.00 94.38 81 LYS A O 1
ATOM 653 N N . TYR A 1 82 ? 11.519 -14.811 -7.899 1.00 94.50 82 TYR A N 1
ATOM 654 C CA . TYR A 1 82 ? 11.734 -14.451 -9.297 1.00 94.50 82 TYR A CA 1
ATOM 655 C C . TYR A 1 82 ? 12.229 -13.016 -9.434 1.00 94.50 82 TYR A C 1
ATOM 657 O O . TYR A 1 82 ? 11.682 -12.108 -8.821 1.00 94.50 82 TYR A O 1
ATOM 665 N N . SER A 1 83 ? 13.177 -12.779 -10.341 1.00 92.06 83 SER A N 1
ATOM 666 C CA . SER A 1 83 ? 13.549 -11.413 -10.720 1.00 92.06 83 SER A CA 1
ATOM 667 C C . SER A 1 83 ? 12.369 -10.708 -11.398 1.00 92.06 83 SER A C 1
ATOM 669 O O . SER A 1 83 ? 11.775 -11.239 -12.344 1.00 92.06 83 SER A O 1
ATOM 671 N N . ILE A 1 84 ? 12.011 -9.515 -10.924 1.00 93.69 84 ILE A N 1
ATOM 672 C CA . ILE A 1 84 ? 10.961 -8.669 -11.501 1.00 93.69 84 ILE A CA 1
ATOM 673 C C . ILE A 1 84 ? 11.583 -7.324 -11.860 1.00 93.69 84 ILE A C 1
ATOM 675 O O . ILE A 1 84 ? 12.121 -6.635 -11.000 1.00 93.69 84 ILE A O 1
ATOM 679 N N . LYS A 1 85 ? 11.471 -6.948 -13.136 1.00 92.44 85 LYS A N 1
ATOM 680 C CA . LYS A 1 85 ? 11.842 -5.625 -13.637 1.00 92.44 85 LYS A CA 1
ATOM 681 C C . LYS A 1 85 ? 10.581 -4.777 -13.734 1.00 92.44 85 LYS A C 1
ATOM 683 O O . LYS A 1 85 ? 9.594 -5.221 -14.317 1.00 92.44 85 LYS A O 1
ATOM 688 N N . ILE A 1 86 ? 10.621 -3.586 -13.157 1.00 93.19 86 ILE A N 1
ATOM 689 C CA . ILE A 1 86 ? 9.568 -2.580 -13.254 1.00 93.19 86 ILE A CA 1
ATOM 690 C C . ILE A 1 86 ? 10.164 -1.409 -14.016 1.00 93.19 86 ILE A C 1
ATOM 692 O O . ILE A 1 86 ? 11.212 -0.897 -13.633 1.00 93.19 86 ILE A O 1
ATOM 696 N N . GLN A 1 87 ? 9.518 -1.013 -15.105 1.00 93.56 87 GLN A N 1
ATOM 697 C CA . GLN A 1 87 ? 9.951 0.132 -15.890 1.00 93.56 87 GLN A CA 1
ATOM 698 C C . GLN A 1 87 ? 9.068 1.328 -15.562 1.00 93.56 87 GLN A C 1
ATOM 700 O O . GLN A 1 87 ? 7.844 1.209 -15.508 1.00 93.56 87 GLN A O 1
ATOM 705 N N . ASN A 1 88 ? 9.696 2.472 -15.331 1.00 90.44 88 ASN A N 1
ATOM 706 C CA . ASN A 1 88 ? 8.993 3.729 -15.172 1.00 90.44 88 ASN A CA 1
ATOM 707 C C . ASN A 1 88 ? 8.939 4.421 -16.533 1.00 90.44 88 ASN A C 1
ATOM 709 O O . ASN A 1 88 ? 9.958 4.931 -16.987 1.00 90.44 88 ASN A O 1
ATOM 713 N N . VAL A 1 89 ? 7.767 4.394 -17.170 1.00 91.94 89 VAL A N 1
ATOM 714 C CA . VAL A 1 89 ? 7.545 4.995 -18.489 1.00 91.94 89 VAL A CA 1
ATOM 715 C C . VAL A 1 89 ? 6.471 6.073 -18.396 1.00 91.94 89 VAL A C 1
ATOM 717 O O . VAL A 1 89 ? 5.421 5.850 -17.790 1.00 91.94 89 VAL A O 1
ATOM 720 N N . SER A 1 90 ? 6.732 7.219 -19.016 1.00 91.38 90 SER A N 1
ATOM 721 C CA . SER A 1 90 ? 5.868 8.389 -19.103 1.00 91.38 90 SER A CA 1
ATOM 722 C C . SER A 1 90 ? 5.414 8.930 -17.737 1.00 91.38 90 SER A C 1
ATOM 724 O O . SER A 1 90 ? 5.917 8.559 -16.665 1.00 91.38 90 SER A O 1
ATOM 726 N N . PHE A 1 91 ? 4.464 9.858 -17.752 1.00 91.56 91 PHE A N 1
ATOM 727 C CA . PHE A 1 91 ? 3.822 10.381 -16.561 1.00 91.56 91 PHE A CA 1
ATOM 728 C C . PHE A 1 91 ? 2.333 10.628 -16.773 1.00 91.56 91 PHE A C 1
ATOM 730 O O . PHE A 1 91 ? 1.866 10.815 -17.890 1.00 91.56 91 PHE A O 1
ATOM 737 N N . ILE A 1 92 ? 1.602 10.621 -15.664 1.00 92.69 92 ILE A N 1
ATOM 738 C CA . ILE A 1 92 ? 0.215 11.063 -15.599 1.00 92.69 92 ILE A CA 1
ATOM 739 C C . ILE A 1 92 ? 0.073 12.101 -14.491 1.00 92.69 92 ILE A C 1
ATOM 741 O O . ILE A 1 92 ? 0.736 12.014 -13.451 1.00 92.69 92 ILE A O 1
ATOM 745 N N . GLU A 1 93 ? -0.819 13.053 -14.711 1.00 91.25 93 GLU A N 1
ATOM 746 C CA . GLU A 1 93 ? -1.299 13.963 -13.679 1.00 91.25 93 GLU A CA 1
ATOM 747 C C . GLU A 1 93 ? -2.569 13.371 -13.069 1.00 91.25 93 GLU A C 1
ATOM 749 O O . GLU A 1 93 ? -3.461 12.898 -13.775 1.00 91.25 93 GLU A O 1
ATOM 754 N N . HIS A 1 94 ? -2.634 13.322 -11.743 1.00 86.56 94 HIS A N 1
ATOM 755 C CA . HIS A 1 94 ? -3.729 12.682 -11.031 1.00 86.56 94 HIS A CA 1
ATOM 756 C C . HIS A 1 94 ? -4.056 13.454 -9.759 1.00 86.56 94 HIS A C 1
ATOM 758 O O . HIS A 1 94 ? -3.160 13.785 -8.992 1.00 86.56 94 HIS A O 1
ATOM 764 N N . SER A 1 95 ? -5.343 13.675 -9.479 1.00 86.12 95 SER A N 1
ATOM 765 C CA . SER A 1 95 ? -5.753 14.181 -8.166 1.00 86.12 95 SER A CA 1
ATOM 766 C C . SER A 1 95 ? -5.681 13.047 -7.143 1.00 86.12 95 SER A C 1
ATOM 768 O O . SER A 1 95 ? -6.512 12.130 -7.144 1.00 86.12 95 SER A O 1
ATOM 770 N N . LEU A 1 96 ? -4.636 13.018 -6.321 1.00 84.38 96 LEU A N 1
ATOM 771 C CA . LEU A 1 96 ? -4.402 11.956 -5.354 1.00 84.38 96 LEU A CA 1
ATOM 772 C C . LEU A 1 96 ? -5.225 12.221 -4.104 1.00 84.38 96 LEU A C 1
ATOM 774 O O . LEU A 1 96 ? -5.061 13.201 -3.376 1.00 84.38 96 LEU A O 1
ATOM 778 N N . SER A 1 97 ? -6.048 11.233 -3.756 1.00 75.69 97 SER A N 1
ATOM 779 C CA . SER A 1 97 ? -6.837 11.291 -2.526 1.00 75.69 97 SER A CA 1
ATOM 780 C C . SER A 1 97 ? -5.979 11.508 -1.271 1.00 75.69 97 SER A C 1
ATOM 782 O O . SER A 1 97 ? -6.467 12.044 -0.285 1.00 75.69 97 SER A O 1
ATOM 784 N N . ARG A 1 98 ? -4.694 11.133 -1.275 1.00 75.81 98 ARG A N 1
ATOM 785 C CA . ARG A 1 98 ? -3.806 11.313 -0.119 1.00 75.81 98 ARG A CA 1
ATOM 786 C C . ARG A 1 98 ? -3.453 12.780 0.168 1.00 75.81 98 ARG A C 1
ATOM 788 O O . ARG A 1 98 ? -3.179 13.070 1.329 1.00 75.81 98 ARG A O 1
ATOM 795 N N . VAL A 1 99 ? -3.460 13.657 -0.834 1.00 76.88 99 VAL A N 1
ATOM 796 C CA . VAL A 1 99 ? -3.077 15.072 -0.683 1.00 76.88 99 VAL A CA 1
ATOM 797 C C . VAL A 1 99 ? -4.251 15.904 -0.165 1.00 76.88 99 VAL A C 1
ATOM 799 O O . VAL A 1 99 ? -4.075 16.791 0.664 1.00 76.88 99 VAL A O 1
ATOM 802 N N . ASN A 1 100 ? -5.477 15.556 -0.560 1.00 69.38 100 ASN A N 1
ATOM 803 C CA . ASN A 1 100 ? -6.669 16.272 -0.121 1.00 69.38 100 ASN A CA 1
ATOM 804 C C . ASN A 1 100 ? -7.016 15.954 1.347 1.00 69.38 100 ASN A C 1
ATOM 806 O O . ASN A 1 100 ? -7.400 14.831 1.661 1.00 69.38 100 ASN A O 1
ATOM 810 N N . THR A 1 101 ? -6.899 16.930 2.249 1.00 65.75 101 THR A N 1
ATOM 811 C CA . THR A 1 101 ? -7.082 16.762 3.704 1.00 65.75 101 THR A CA 1
ATOM 812 C C . THR A 1 101 ? -8.546 16.645 4.141 1.00 65.75 101 THR A C 1
ATOM 814 O O . THR A 1 101 ? -8.821 16.121 5.226 1.00 65.75 101 THR A O 1
ATOM 817 N N . HIS A 1 102 ? -9.500 17.055 3.298 1.00 69.31 102 HIS A N 1
ATOM 818 C CA . HIS A 1 102 ? -10.928 16.916 3.569 1.00 69.31 102 HIS A CA 1
ATOM 819 C C . HIS A 1 102 ? -11.444 15.551 3.100 1.00 69.31 102 HIS A C 1
ATOM 821 O O . HIS A 1 102 ? -11.706 15.301 1.922 1.00 69.31 102 HIS A O 1
ATOM 827 N N . TYR A 1 103 ? -11.628 14.644 4.059 1.00 72.38 103 TYR A N 1
ATOM 828 C CA . TYR A 1 103 ? -12.179 13.317 3.804 1.00 72.38 103 TYR A CA 1
ATOM 829 C C . TYR A 1 103 ? -13.614 13.205 4.305 1.00 72.38 103 TYR A C 1
ATOM 831 O O . TYR A 1 103 ? -13.891 13.447 5.479 1.00 72.38 103 TYR A O 1
ATOM 839 N N . SER A 1 104 ? -14.515 12.735 3.438 1.00 85.75 104 SER A N 1
ATOM 840 C CA . SER A 1 104 ? -15.845 12.297 3.863 1.00 85.75 104 SER A CA 1
ATOM 841 C C . SER A 1 104 ? -15.750 11.116 4.839 1.00 85.75 104 SER A C 1
ATOM 843 O O . SER A 1 104 ? -14.784 10.344 4.832 1.00 85.75 104 SER A O 1
ATOM 845 N N . ILE A 1 105 ? -16.791 10.927 5.656 1.00 87.06 105 ILE A N 1
ATOM 846 C CA . ILE A 1 105 ? -16.902 9.788 6.588 1.00 87.06 105 ILE A CA 1
ATOM 847 C C . ILE A 1 105 ? -16.754 8.455 5.842 1.00 87.06 105 ILE A C 1
ATOM 849 O O . ILE A 1 105 ? -16.147 7.513 6.351 1.00 87.06 105 ILE A O 1
ATOM 853 N N . TYR A 1 106 ? -17.266 8.390 4.613 1.00 88.19 106 TYR A N 1
ATOM 854 C CA . TYR A 1 106 ? -17.135 7.226 3.750 1.00 88.19 106 TYR A CA 1
ATOM 855 C C . TYR A 1 106 ? -15.664 6.918 3.423 1.00 88.19 106 TYR A C 1
ATOM 857 O O . TYR A 1 106 ? -15.182 5.835 3.752 1.00 88.19 106 TYR A O 1
ATOM 865 N N . ARG A 1 107 ? -14.906 7.895 2.897 1.00 88.19 107 ARG A N 1
ATOM 866 C CA . ARG A 1 107 ? -13.466 7.724 2.604 1.00 88.19 107 ARG A CA 1
ATOM 867 C C . ARG A 1 107 ? -12.659 7.363 3.849 1.00 88.19 107 ARG A C 1
ATOM 869 O O . ARG A 1 107 ? -11.712 6.585 3.769 1.00 88.19 107 ARG A O 1
ATOM 876 N N . TYR A 1 108 ? -13.036 7.907 5.005 1.00 91.12 108 TYR A N 1
ATOM 877 C CA . TYR A 1 108 ? -12.411 7.555 6.276 1.00 91.12 108 TYR A CA 1
ATOM 878 C C . TYR A 1 108 ? -12.543 6.059 6.586 1.00 91.12 108 TYR A C 1
ATOM 880 O O . TYR A 1 108 ? -11.557 5.415 6.940 1.00 91.12 108 TYR A O 1
ATOM 888 N N . ARG A 1 109 ? -13.752 5.504 6.435 1.00 92.50 109 ARG A N 1
ATOM 889 C CA . ARG A 1 109 ? -14.019 4.079 6.680 1.00 92.50 109 ARG A CA 1
ATOM 890 C C . ARG A 1 109 ? -13.300 3.186 5.677 1.00 92.50 109 ARG A C 1
ATOM 892 O O . ARG A 1 109 ? -12.728 2.186 6.089 1.00 92.50 109 ARG A O 1
ATOM 899 N N . GLU A 1 110 ? -13.256 3.576 4.409 1.00 93.81 110 GLU A N 1
ATOM 900 C CA . GLU A 1 110 ? -12.523 2.835 3.377 1.00 93.81 110 GLU A CA 1
ATOM 901 C C . GLU A 1 110 ? -11.023 2.719 3.695 1.00 93.81 110 GLU A C 1
ATOM 903 O O . GLU A 1 110 ? -10.452 1.629 3.673 1.00 93.81 110 GLU A O 1
ATOM 908 N N . ARG A 1 111 ? -10.386 3.820 4.117 1.00 92.38 111 ARG A N 1
ATOM 909 C CA . ARG A 1 111 ? -8.983 3.791 4.572 1.00 92.38 111 ARG A CA 1
ATOM 910 C C . ARG A 1 111 ? -8.794 2.972 5.847 1.00 92.38 111 ARG A C 1
ATOM 912 O O . ARG A 1 111 ? -7.726 2.397 6.050 1.00 92.38 111 ARG A O 1
ATOM 919 N N . LEU A 1 112 ? -9.806 2.931 6.714 1.00 94.69 112 LEU A N 1
ATOM 920 C CA . LEU A 1 112 ? -9.772 2.107 7.916 1.00 94.69 112 LEU A CA 1
ATOM 921 C C . LEU A 1 112 ? -9.815 0.615 7.567 1.00 94.69 112 LEU A C 1
ATOM 923 O O . LEU A 1 112 ? -9.039 -0.151 8.134 1.00 94.69 112 LEU A O 1
ATOM 927 N N . TYR A 1 113 ? -10.656 0.209 6.611 1.00 96.00 113 TYR A N 1
ATOM 928 C CA . TYR A 1 113 ? -10.686 -1.167 6.114 1.00 96.00 113 TYR A CA 1
ATOM 929 C C . TYR A 1 113 ? -9.330 -1.591 5.544 1.00 96.00 113 TYR A C 1
ATOM 931 O O . TYR A 1 113 ? -8.804 -2.623 5.962 1.00 96.00 113 TYR A O 1
ATOM 939 N N . ASP A 1 114 ? -8.732 -0.771 4.671 1.00 95.12 114 ASP A N 1
ATOM 940 C CA . ASP A 1 114 ? -7.377 -1.008 4.154 1.00 95.12 114 ASP A CA 1
ATOM 941 C C . ASP A 1 114 ? -6.372 -1.176 5.301 1.00 95.12 114 ASP A C 1
ATOM 943 O O . ASP A 1 114 ? -5.695 -2.199 5.381 1.00 95.12 114 ASP A O 1
ATOM 947 N N . ALA A 1 115 ? -6.321 -0.233 6.249 1.00 95.19 115 ALA A N 1
ATOM 948 C CA . ALA A 1 115 ? -5.374 -0.287 7.361 1.00 95.19 115 ALA A CA 1
ATOM 949 C C . ALA A 1 115 ? -5.498 -1.578 8.194 1.00 95.19 115 ALA A C 1
ATOM 951 O O . ALA A 1 115 ? -4.483 -2.179 8.559 1.00 95.19 115 ALA A O 1
ATOM 952 N N . VAL A 1 116 ? -6.725 -2.030 8.469 1.00 96.56 116 VAL A N 1
ATOM 953 C CA . VAL A 1 116 ? -6.995 -3.261 9.228 1.00 96.56 116 VAL A CA 1
ATOM 954 C C . VAL A 1 116 ? -6.573 -4.505 8.445 1.00 96.56 116 VAL A C 1
ATOM 956 O O . VAL A 1 116 ? -5.860 -5.353 8.983 1.00 96.56 116 VAL A O 1
ATOM 959 N N . LEU A 1 117 ? -6.952 -4.609 7.170 1.00 96.88 117 LEU A N 1
ATOM 960 C CA . LEU A 1 117 ? -6.603 -5.753 6.321 1.00 96.88 117 LEU A CA 1
ATOM 961 C C . LEU A 1 117 ? -5.095 -5.816 6.053 1.00 96.88 117 LEU A C 1
ATOM 963 O O . LEU A 1 117 ? -4.480 -6.877 6.166 1.00 96.88 117 LEU A O 1
ATOM 967 N N . THR A 1 118 ? -4.479 -4.664 5.786 1.00 95.50 118 THR A N 1
ATOM 968 C CA . THR A 1 118 ? -3.027 -4.482 5.711 1.00 95.50 118 THR A CA 1
ATOM 969 C C . THR A 1 118 ? -2.354 -5.014 6.972 1.00 95.50 118 THR A C 1
ATOM 971 O O . THR A 1 118 ? -1.413 -5.804 6.891 1.00 95.50 118 THR A O 1
ATOM 974 N N . THR A 1 119 ? -2.859 -4.621 8.142 1.00 94.94 119 THR A N 1
ATOM 975 C CA . THR A 1 119 ? -2.314 -5.052 9.430 1.00 94.94 119 THR A CA 1
ATOM 976 C C . THR A 1 119 ? -2.444 -6.561 9.618 1.00 94.94 119 THR A C 1
ATOM 978 O O . THR A 1 119 ? -1.508 -7.197 10.108 1.00 94.94 119 THR A O 1
ATOM 981 N N . ARG A 1 120 ? -3.566 -7.158 9.204 1.00 95.25 120 ARG A N 1
ATOM 982 C CA . ARG A 1 120 ? -3.799 -8.601 9.326 1.00 95.25 120 ARG A CA 1
ATOM 983 C C . ARG A 1 120 ? -2.892 -9.429 8.415 1.00 95.25 120 ARG A C 1
ATOM 985 O O . ARG A 1 120 ? -2.311 -10.403 8.880 1.00 95.25 120 ARG A O 1
ATOM 992 N N . PHE A 1 121 ? -2.777 -9.066 7.139 1.00 94.56 121 PHE A N 1
ATOM 993 C CA . PHE A 1 121 ? -2.181 -9.948 6.125 1.00 94.56 121 PHE A CA 1
ATOM 994 C C . PHE A 1 121 ? -0.767 -9.576 5.689 1.00 94.56 121 PHE A C 1
ATOM 996 O O . PHE A 1 121 ? -0.065 -10.427 5.151 1.00 94.56 121 PHE A O 1
ATOM 1003 N N . TYR A 1 122 ? -0.339 -8.334 5.915 1.00 93.38 122 TYR A N 1
ATOM 1004 C CA . TYR A 1 122 ? 0.936 -7.820 5.408 1.00 93.38 122 TYR A CA 1
ATOM 1005 C C . TYR A 1 122 ? 1.862 -7.269 6.502 1.00 93.38 122 TYR A C 1
ATOM 1007 O O . TYR A 1 122 ? 2.864 -6.620 6.199 1.00 93.38 122 TYR A O 1
ATOM 1015 N N . SER A 1 123 ? 1.564 -7.527 7.778 1.00 92.00 123 SER A N 1
ATOM 1016 C CA . SER A 1 123 ? 2.502 -7.232 8.866 1.00 92.00 123 SER A CA 1
ATOM 1017 C C . SER A 1 123 ? 3.699 -8.182 8.840 1.00 92.00 123 SER A C 1
ATOM 1019 O O . SER A 1 123 ? 3.561 -9.358 8.514 1.00 92.00 123 SER A O 1
ATOM 1021 N N . LYS A 1 124 ? 4.876 -7.684 9.242 1.00 87.38 124 LYS A N 1
ATOM 1022 C CA . LYS A 1 124 ? 6.128 -8.465 9.243 1.00 87.38 124 LYS A CA 1
ATOM 1023 C C . LYS A 1 124 ? 6.044 -9.721 10.118 1.00 87.38 124 LYS A C 1
ATOM 1025 O O . LYS A 1 124 ? 6.596 -10.754 9.764 1.00 87.38 124 LYS A O 1
ATOM 1030 N N . ASN A 1 125 ? 5.379 -9.616 11.266 1.00 91.25 125 ASN A N 1
ATOM 1031 C CA . ASN A 1 125 ? 5.170 -10.705 12.217 1.00 91.25 125 ASN A CA 1
ATOM 1032 C C . ASN A 1 125 ? 3.891 -10.464 13.044 1.00 91.25 125 ASN A C 1
ATOM 1034 O O . ASN A 1 125 ? 3.291 -9.384 12.985 1.00 91.25 125 ASN A O 1
ATOM 1038 N N . LYS A 1 126 ? 3.469 -11.477 13.819 1.00 89.94 126 LYS A N 1
ATOM 1039 C CA . LYS A 1 126 ? 2.246 -11.425 14.645 1.00 89.94 126 LYS A CA 1
ATOM 1040 C C . LYS A 1 126 ? 2.290 -10.291 15.674 1.00 89.94 126 LYS A C 1
ATOM 1042 O O . LYS A 1 126 ? 1.304 -9.582 15.838 1.00 89.94 126 LYS A O 1
ATOM 1047 N N . THR A 1 127 ? 3.445 -10.068 16.293 1.00 91.75 127 THR A N 1
ATOM 1048 C CA . THR A 1 127 ? 3.662 -8.996 17.273 1.00 91.75 127 THR A CA 1
ATOM 1049 C C . THR A 1 127 ? 3.444 -7.612 16.661 1.00 91.75 127 THR A C 1
ATOM 1051 O O . THR A 1 127 ? 2.689 -6.803 17.191 1.00 91.75 127 THR A O 1
ATOM 1054 N N . SER A 1 128 ? 4.030 -7.349 15.490 1.00 90.56 128 SER A N 1
ATOM 1055 C CA . SER A 1 128 ? 3.823 -6.103 14.749 1.00 90.56 128 SER A CA 1
ATOM 1056 C C . SER A 1 128 ? 2.368 -5.935 14.316 1.00 90.56 128 SER A C 1
ATOM 1058 O O . SER A 1 128 ? 1.850 -4.825 14.396 1.00 90.56 128 SER A O 1
ATOM 1060 N N . SER A 1 129 ? 1.697 -7.017 13.904 1.00 91.38 129 SER A N 1
ATOM 1061 C CA . SER A 1 129 ? 0.263 -6.987 13.592 1.00 91.38 129 SER A CA 1
ATOM 1062 C C . SER A 1 129 ? -0.558 -6.547 14.805 1.00 91.38 129 SER A C 1
ATOM 1064 O O . SER A 1 129 ? -1.370 -5.632 14.693 1.00 91.38 129 SER A O 1
ATOM 1066 N N . PHE A 1 130 ? -0.285 -7.124 15.978 1.00 92.88 130 PHE A N 1
ATOM 1067 C CA . PHE A 1 130 ? -0.959 -6.770 17.224 1.00 92.88 130 PHE A CA 1
ATOM 1068 C C . PHE A 1 130 ? -0.747 -5.297 17.601 1.00 92.88 130 PHE A C 1
ATOM 1070 O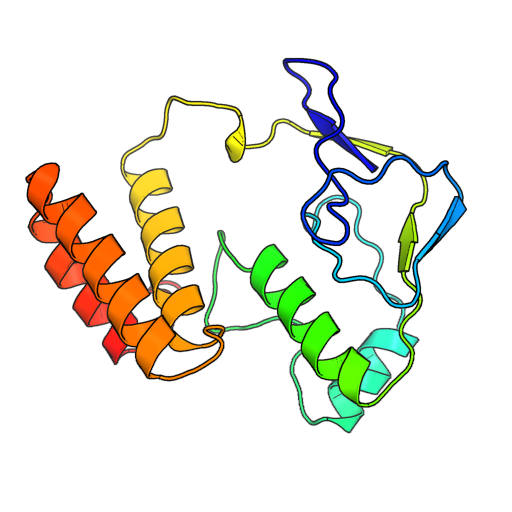 O . PHE A 1 130 ? -1.720 -4.575 17.809 1.00 92.88 130 PHE A O 1
ATOM 1077 N N . PHE A 1 131 ? 0.501 -4.816 17.611 1.00 94.19 131 PHE A N 1
ATOM 1078 C CA . PHE A 1 131 ? 0.796 -3.416 17.939 1.00 94.19 131 PHE A CA 1
ATOM 1079 C C . PHE A 1 131 ? 0.185 -2.429 16.940 1.00 94.19 131 PHE A C 1
ATOM 1081 O O . PHE A 1 131 ? -0.347 -1.395 17.342 1.00 94.19 131 PHE A O 1
ATOM 1088 N N . ASN A 1 132 ? 0.213 -2.743 15.643 1.00 93.50 132 ASN A N 1
ATOM 1089 C CA . ASN A 1 132 ? -0.423 -1.912 14.623 1.00 93.50 132 ASN A CA 1
ATOM 1090 C C . ASN A 1 132 ? -1.946 -1.875 14.803 1.00 93.50 132 ASN A C 1
ATOM 1092 O O . ASN A 1 132 ? -2.540 -0.800 14.724 1.00 93.50 132 ASN A O 1
ATOM 1096 N N . LEU A 1 133 ? -2.574 -3.016 15.100 1.00 94.69 133 LEU A N 1
ATOM 1097 C CA . LEU A 1 133 ? -4.013 -3.092 15.342 1.00 94.69 133 LEU A CA 1
ATOM 1098 C C . LEU A 1 133 ? -4.400 -2.294 16.594 1.00 94.69 133 LEU A C 1
ATOM 1100 O O . LEU A 1 133 ? -5.322 -1.482 16.541 1.00 94.69 133 LEU A O 1
ATOM 1104 N N . ALA A 1 134 ? -3.651 -2.458 17.688 1.00 94.38 134 ALA A N 1
ATOM 1105 C CA . ALA A 1 134 ? -3.833 -1.693 18.917 1.00 94.38 134 ALA A CA 1
ATOM 1106 C C . ALA A 1 134 ? -3.688 -0.186 18.664 1.00 94.38 134 ALA A C 1
ATOM 1108 O O . ALA A 1 134 ? -4.549 0.594 19.065 1.00 94.38 134 ALA A O 1
ATOM 1109 N N . ARG A 1 135 ? -2.663 0.232 17.911 1.00 95.25 135 ARG A N 1
ATOM 1110 C CA . ARG A 1 135 ? -2.458 1.635 17.525 1.00 95.25 135 ARG A CA 1
ATOM 1111 C C . ARG A 1 135 ? -3.641 2.202 16.736 1.00 95.25 135 ARG A C 1
ATOM 1113 O O . ARG A 1 135 ? -4.029 3.346 16.971 1.00 95.25 135 ARG A O 1
ATOM 1120 N N . ILE A 1 136 ? -4.211 1.431 15.807 1.00 94.38 136 ILE A N 1
ATOM 1121 C CA . ILE A 1 136 ? -5.402 1.836 15.045 1.00 94.38 136 ILE A CA 1
ATOM 1122 C C . ILE A 1 136 ? -6.600 2.006 15.989 1.00 94.38 136 ILE A C 1
ATOM 1124 O O . ILE A 1 136 ? -7.261 3.041 15.940 1.00 94.38 136 ILE A O 1
ATOM 1128 N N . MET A 1 137 ? -6.846 1.043 16.883 1.00 93.69 137 MET A N 1
ATOM 1129 C CA . MET A 1 137 ? -7.951 1.113 17.847 1.00 93.69 137 MET A CA 1
ATOM 1130 C C . MET A 1 137 ? -7.812 2.301 18.808 1.00 93.69 137 MET A C 1
ATOM 1132 O O . MET A 1 137 ? -8.756 3.071 18.958 1.00 93.69 137 MET A O 1
ATOM 1136 N N . ILE A 1 138 ? -6.627 2.520 19.388 1.00 93.50 138 ILE A N 1
ATOM 1137 C CA . ILE A 1 138 ? -6.351 3.662 20.277 1.00 93.50 138 ILE A CA 1
ATOM 1138 C C . ILE A 1 138 ? -6.629 4.988 19.558 1.00 93.50 138 ILE A C 1
ATOM 1140 O O . ILE A 1 138 ? -7.269 5.878 20.114 1.00 93.50 138 ILE A O 1
ATOM 1144 N N . LYS A 1 139 ? -6.215 5.118 18.291 1.00 93.25 139 LYS A N 1
ATOM 1145 C CA . LYS A 1 139 ? -6.460 6.328 17.494 1.00 93.25 139 LYS A CA 1
ATOM 1146 C C . LYS A 1 139 ? -7.952 6.601 17.273 1.00 93.25 139 LYS A C 1
ATOM 1148 O O . LYS A 1 139 ? -8.348 7.764 17.244 1.00 93.25 139 LYS A O 1
ATOM 1153 N N . GLU A 1 140 ? -8.771 5.566 17.100 1.00 93.31 140 GLU A N 1
ATOM 1154 C CA . GLU A 1 140 ? -10.227 5.718 16.984 1.00 93.31 140 GLU A CA 1
ATOM 1155 C C . GLU A 1 140 ? -10.891 6.047 18.329 1.00 93.31 140 GLU A C 1
ATOM 1157 O O . GLU A 1 140 ? -11.827 6.849 18.353 1.00 93.31 140 GLU A O 1
ATOM 1162 N N . LEU A 1 141 ? -10.387 5.491 19.438 1.00 91.44 141 LEU A N 1
ATOM 1163 C CA . LEU A 1 141 ? -10.861 5.798 20.793 1.00 91.44 141 LEU A CA 1
ATOM 1164 C C . LEU A 1 141 ? -10.597 7.257 21.174 1.00 91.44 141 LEU A C 1
ATOM 1166 O O . LEU A 1 141 ? -11.523 7.936 21.603 1.00 91.44 141 LEU A O 1
ATOM 1170 N N . ILE A 1 142 ? -9.384 7.768 20.929 1.00 91.81 142 ILE A N 1
ATOM 1171 C CA . ILE A 1 142 ? -9.026 9.181 21.175 1.00 91.81 142 ILE A CA 1
ATOM 1172 C C . ILE A 1 142 ? -9.940 10.135 20.388 1.00 91.81 142 ILE A C 1
ATOM 1174 O O . ILE A 1 142 ? -10.234 11.240 20.828 1.00 91.81 142 ILE A O 1
ATOM 1178 N N . LYS A 1 143 ? -10.420 9.707 19.215 1.00 89.88 143 LYS A N 1
ATOM 1179 C CA . LYS A 1 143 ? -11.351 10.475 18.376 1.00 89.88 143 LYS A CA 1
ATOM 1180 C C . LYS A 1 143 ? -12.826 10.256 18.729 1.00 89.88 143 LYS A C 1
ATOM 1182 O O . LYS A 1 143 ? -13.684 10.717 17.978 1.00 89.88 143 LYS A O 1
ATOM 1187 N N . PHE A 1 144 ? -13.123 9.510 19.794 1.00 87.69 144 PHE A N 1
ATOM 1188 C CA . PHE A 1 144 ? -14.473 9.126 20.221 1.00 87.69 144 PHE A CA 1
ATOM 1189 C C . PHE A 1 144 ? -15.303 8.413 19.136 1.00 87.69 144 PHE A C 1
ATOM 1191 O O . PHE A 1 144 ? -16.533 8.409 19.157 1.00 87.69 144 PHE A O 1
ATOM 1198 N N . LYS A 1 145 ? -14.648 7.744 18.178 1.00 89.06 145 LYS A N 1
ATOM 1199 C CA . LYS A 1 145 ? -15.313 7.023 17.080 1.00 89.06 145 LYS A CA 1
ATOM 1200 C C . LYS A 1 145 ? -15.555 5.556 17.438 1.00 89.06 145 LYS A C 1
ATOM 1202 O O . LYS A 1 145 ? -15.137 4.656 16.717 1.00 89.06 145 LYS A O 1
ATOM 1207 N N . VAL A 1 146 ? -16.267 5.290 18.532 1.00 86.75 146 VAL A N 1
ATOM 1208 C CA . VAL A 1 146 ? -16.445 3.925 19.080 1.00 86.75 146 VAL A CA 1
ATOM 1209 C C . VAL A 1 146 ? -17.065 2.946 18.070 1.00 86.75 146 VAL A C 1
ATOM 1211 O O . VAL A 1 146 ? -16.651 1.792 17.985 1.00 86.75 146 VAL A O 1
ATOM 1214 N N . ARG A 1 147 ? -17.982 3.410 17.207 1.00 90.00 147 ARG A 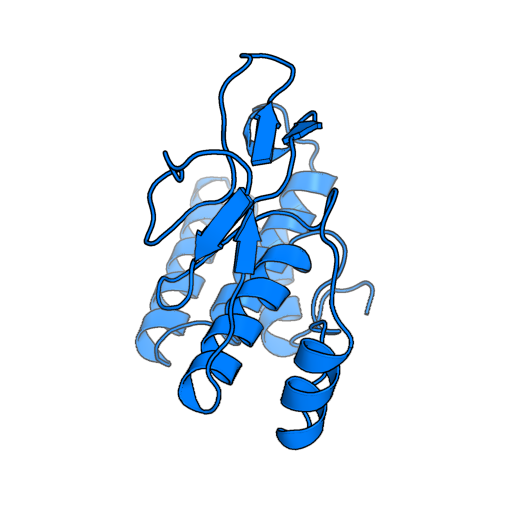N 1
ATOM 1215 C CA . ARG A 1 147 ? -18.558 2.593 16.116 1.00 90.00 147 ARG A CA 1
ATOM 1216 C C . ARG A 1 147 ? -17.495 2.021 15.166 1.00 90.00 147 ARG A C 1
ATOM 1218 O O . ARG A 1 147 ? -17.676 0.931 14.625 1.00 90.00 147 ARG A O 1
ATOM 1225 N N . ASN A 1 148 ? -16.378 2.725 14.981 1.00 92.06 148 ASN A N 1
ATOM 1226 C CA . ASN A 1 148 ? -15.276 2.255 14.148 1.00 92.06 148 ASN A CA 1
ATOM 1227 C C . ASN A 1 148 ? -14.494 1.114 14.804 1.00 92.06 148 ASN A C 1
ATOM 1229 O O . ASN A 1 148 ? -13.931 0.299 14.084 1.00 92.06 148 ASN A O 1
ATOM 1233 N N . ILE A 1 149 ? -14.495 1.001 16.135 1.00 92.56 149 ILE A N 1
ATOM 1234 C CA . ILE A 1 149 ? -13.861 -0.122 16.841 1.00 92.56 149 ILE A CA 1
ATOM 1235 C C . ILE A 1 149 ? -14.568 -1.431 16.502 1.0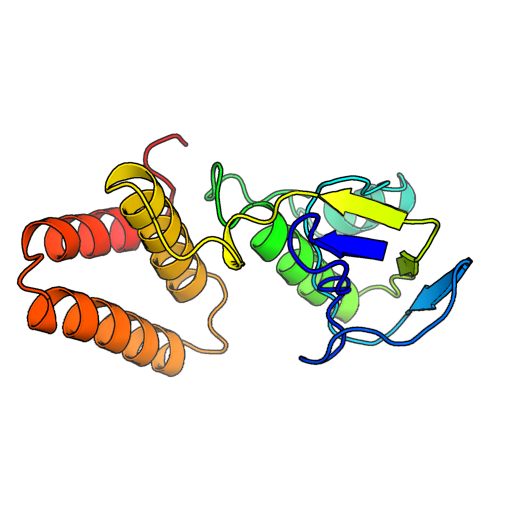0 92.56 149 ILE A C 1
ATOM 1237 O O . ILE A 1 149 ? -13.921 -2.394 16.099 1.00 92.56 149 ILE A O 1
ATOM 1241 N N . PHE A 1 150 ? -15.903 -1.447 16.567 1.00 92.56 150 PHE A N 1
ATOM 1242 C CA . PHE A 1 150 ? -16.687 -2.620 16.174 1.00 92.56 150 PHE A CA 1
ATOM 1243 C C . PHE A 1 150 ? -16.412 -3.021 14.718 1.00 92.56 150 PHE A C 1
ATOM 1245 O O . PHE A 1 150 ? -16.234 -4.195 14.398 1.00 92.56 150 PHE A O 1
ATOM 1252 N N . LEU A 1 151 ? -16.313 -2.026 13.837 1.00 93.56 151 LEU A N 1
ATOM 1253 C CA . LEU A 1 151 ? -15.956 -2.218 12.437 1.00 93.56 151 LEU A CA 1
ATOM 1254 C C . LEU A 1 151 ? -14.550 -2.815 12.273 1.00 93.56 151 LEU A C 1
ATOM 1256 O O . LEU A 1 151 ? -14.394 -3.761 11.501 1.00 93.56 151 LEU A O 1
ATOM 1260 N N . ILE A 1 152 ? -13.552 -2.298 13.000 1.00 94.88 152 ILE A N 1
ATOM 1261 C CA . ILE A 1 152 ? -12.176 -2.816 12.998 1.00 94.88 152 ILE A CA 1
ATOM 1262 C C . ILE A 1 152 ? -12.179 -4.290 13.383 1.00 94.88 152 ILE A C 1
ATOM 1264 O O . ILE A 1 152 ? -11.635 -5.103 12.643 1.00 94.88 152 ILE A O 1
ATOM 1268 N N . VAL A 1 153 ? -12.827 -4.641 14.497 1.00 94.50 153 VAL A N 1
ATOM 1269 C CA . VAL A 1 153 ? -12.894 -6.026 14.978 1.00 94.50 153 VAL A CA 1
ATOM 1270 C C . VAL A 1 153 ? -13.591 -6.915 13.952 1.00 94.50 153 VAL A C 1
ATOM 1272 O O . VAL A 1 153 ? -13.040 -7.943 13.564 1.00 94.50 153 VAL A O 1
ATOM 1275 N N . LYS A 1 154 ? -14.754 -6.498 13.436 1.00 95.19 154 LYS A N 1
ATOM 1276 C CA . LYS A 1 154 ? -15.506 -7.256 12.428 1.00 95.19 154 LYS A CA 1
ATOM 1277 C C . LYS A 1 154 ? -14.656 -7.553 11.191 1.00 95.19 154 LYS A C 1
ATOM 1279 O O . LYS A 1 154 ? -14.575 -8.703 10.767 1.00 95.19 154 LYS A O 1
ATOM 1284 N N . VAL A 1 155 ? -14.002 -6.541 10.622 1.00 96.56 155 VAL A N 1
ATOM 1285 C CA . VAL A 1 155 ? -13.167 -6.709 9.419 1.00 96.56 155 VAL A CA 1
ATOM 1286 C C . VAL A 1 155 ? -11.893 -7.486 9.724 1.00 96.56 155 VAL A C 1
ATOM 1288 O O . VAL A 1 155 ? -11.481 -8.317 8.916 1.00 96.56 155 VAL A O 1
ATOM 1291 N N . TYR A 1 156 ? -11.302 -7.295 10.903 1.00 95.31 156 TYR A N 1
ATOM 1292 C CA . TYR A 1 156 ? -10.147 -8.073 11.327 1.00 95.31 156 TYR A CA 1
ATOM 1293 C C . TYR A 1 156 ? -10.486 -9.550 11.516 1.00 95.31 156 TYR A C 1
ATOM 1295 O O . TYR A 1 156 ? -9.643 -10.369 11.195 1.00 95.31 156 TYR A O 1
ATOM 1303 N N . VAL A 1 157 ? -11.686 -9.918 11.974 1.00 94.38 157 VAL A N 1
ATOM 1304 C CA . VAL A 1 157 ? -12.108 -11.325 12.123 1.00 94.38 157 VAL A CA 1
ATOM 1305 C C . VAL A 1 157 ? -12.508 -11.933 10.779 1.00 94.38 157 VAL A C 1
ATOM 1307 O O . VAL A 1 157 ? -11.996 -12.990 10.409 1.00 94.38 157 VAL A O 1
ATOM 1310 N N . ILE A 1 158 ? -13.339 -11.235 10.000 1.00 96.25 158 ILE A N 1
ATOM 1311 C CA . ILE A 1 158 ? -13.796 -11.694 8.679 1.00 96.25 158 ILE A CA 1
ATOM 1312 C C . ILE A 1 158 ? -12.624 -11.815 7.696 1.00 96.25 158 ILE A C 1
ATOM 1314 O O . ILE A 1 158 ? -12.525 -12.788 6.958 1.00 96.25 158 ILE A O 1
ATOM 1318 N N . GLY A 1 159 ? -11.699 -10.852 7.705 1.00 95.56 159 GLY A N 1
ATOM 1319 C CA . GLY A 1 159 ? -10.486 -10.905 6.882 1.00 95.56 159 GLY A CA 1
ATOM 1320 C C . GLY A 1 159 ? -10.682 -10.509 5.433 1.00 95.56 159 GLY A C 1
ATOM 1321 O O . GLY A 1 159 ? -9.826 -10.800 4.603 1.00 95.56 159 GLY A O 1
ATOM 1322 N N . LYS A 1 160 ? -11.789 -9.839 5.134 1.00 96.12 160 LYS A N 1
ATOM 1323 C CA . LYS A 1 160 ? -12.061 -9.250 3.830 1.00 96.12 160 LYS A CA 1
ATOM 1324 C C . LYS A 1 160 ? -12.832 -7.950 3.978 1.00 96.12 160 LYS A C 1
ATOM 1326 O O . LYS A 1 160 ? -13.495 -7.706 4.992 1.00 96.12 160 LYS A O 1
ATOM 1331 N N . HIS A 1 161 ? -12.714 -7.113 2.962 1.00 96.25 161 HIS A N 1
ATOM 1332 C CA . HIS A 1 161 ? -13.471 -5.887 2.832 1.00 96.25 161 HIS A CA 1
ATOM 1333 C C . HIS A 1 161 ? -14.977 -6.202 2.790 1.00 96.25 161 HIS A C 1
ATOM 1335 O O . HIS A 1 161 ? -15.362 -7.175 2.148 1.00 96.25 161 HIS A O 1
ATOM 1341 N N . PRO A 1 162 ? -15.866 -5.379 3.380 1.00 93.50 162 PRO A N 1
ATOM 1342 C CA . PRO A 1 162 ? -17.317 -5.618 3.351 1.00 93.50 162 PRO A CA 1
ATOM 1343 C C . PRO A 1 162 ? -17.987 -5.632 1.965 1.00 93.50 162 PRO A C 1
ATOM 1345 O O . PRO A 1 162 ? -19.193 -5.828 1.889 1.00 93.50 162 PRO A O 1
ATOM 1348 N N . ARG A 1 163 ? -17.238 -5.351 0.894 1.00 91.44 163 ARG A N 1
ATOM 1349 C CA . ARG A 1 163 ? -17.715 -5.362 -0.501 1.00 91.44 163 ARG A CA 1
ATOM 1350 C C . ARG A 1 163 ? -17.229 -6.586 -1.285 1.00 91.44 163 ARG A C 1
ATOM 1352 O O . ARG A 1 163 ? -17.544 -6.688 -2.463 1.00 91.44 163 ARG A O 1
ATOM 1359 N N . CYS A 1 164 ? -16.462 -7.456 -0.631 1.00 88.00 164 CYS A N 1
ATOM 1360 C CA . CYS A 1 164 ? -15.946 -8.712 -1.164 1.00 88.00 164 CYS A CA 1
ATOM 1361 C C . CYS A 1 164 ? -16.611 -9.901 -0.459 1.00 88.00 164 CYS A C 1
ATOM 1363 O O . CYS A 1 164 ? -17.203 -9.730 0.634 1.00 88.00 164 CYS A O 1
#